Protein AF-A0A2H9SYL3-F1 (afdb_monomer_lite)

Foldseek 3Di:
DVVVVVVVVLVVLLVVLVVLLVVLVVLQVLLVVCCCCLPVVDDDPDPVVLVVQLVVQCVVVVDDSNVSSVVSSCVSNVSSVVSNVVSVCSNCVVVVPD

Structure (mmCIF, N/CA/C/O backbone):
data_AF-A0A2H9SYL3-F1
#
_entry.id   AF-A0A2H9SYL3-F1
#
loop_
_atom_site.group_PDB
_atom_site.id
_atom_site.type_symbol
_atom_site.label_atom_id
_atom_site.label_alt_id
_atom_site.label_comp_id
_atom_site.label_asym_id
_atom_site.label_entity_id
_atom_site.label_seq_id
_atom_site.pdbx_PDB_ins_code
_atom_site.Cartn_x
_atom_site.Cartn_y
_atom_site.Cartn_z
_atom_site.occupancy
_atom_site.B_iso_or_equiv
_atom_site.auth_seq_id
_atom_site.auth_comp_id
_atom_site.auth_asym_id
_atom_site.auth_atom_id
_atom_site.pdbx_PDB_model_num
ATOM 1 N N . MET A 1 1 ? -29.516 8.489 30.589 1.00 55.62 1 MET A N 1
ATOM 2 C CA . MET A 1 1 ? -29.380 8.629 29.116 1.00 55.62 1 MET A CA 1
ATOM 3 C C . MET A 1 1 ? -27.929 8.805 28.641 1.00 55.62 1 MET A C 1
ATOM 5 O O . MET A 1 1 ? -27.558 8.144 27.680 1.00 55.62 1 MET A O 1
ATOM 9 N N . LEU A 1 2 ? -27.080 9.596 29.315 1.00 61.69 2 LEU A N 1
ATOM 10 C CA . LEU A 1 2 ? -25.660 9.802 28.946 1.00 61.69 2 LEU A CA 1
ATOM 11 C C . LEU A 1 2 ? -24.800 8.517 28.876 1.00 61.69 2 LEU A C 1
ATOM 13 O O . LEU A 1 2 ? -24.036 8.342 27.929 1.00 61.69 2 LEU A O 1
ATOM 17 N N . ALA A 1 3 ? -24.960 7.584 29.821 1.00 63.78 3 ALA A N 1
ATOM 18 C CA . ALA A 1 3 ? -24.186 6.334 29.856 1.00 63.78 3 ALA A CA 1
ATOM 19 C C . ALA A 1 3 ? -24.479 5.386 28.671 1.00 63.78 3 ALA A C 1
ATOM 21 O O . ALA A 1 3 ? -23.570 4.752 28.137 1.00 63.78 3 ALA A O 1
ATOM 22 N N . ALA A 1 4 ? -25.734 5.340 28.208 1.00 65.38 4 ALA A N 1
ATOM 23 C CA . ALA A 1 4 ? -26.136 4.517 27.065 1.00 65.38 4 ALA A CA 1
ATOM 24 C C . ALA A 1 4 ? -25.520 5.017 25.745 1.00 65.38 4 ALA A C 1
ATOM 26 O O . ALA A 1 4 ? -25.153 4.216 24.888 1.00 65.38 4 ALA A O 1
ATOM 27 N N . ASN A 1 5 ? -25.350 6.336 25.602 1.00 68.38 5 ASN A N 1
ATOM 28 C CA . ASN A 1 5 ? -24.723 6.939 24.426 1.00 68.38 5 ASN A CA 1
ATOM 29 C C . ASN A 1 5 ? -23.202 6.668 24.385 1.00 68.38 5 ASN A C 1
ATOM 31 O O . ASN A 1 5 ? -22.656 6.328 23.337 1.00 68.38 5 ASN A O 1
ATOM 35 N N . LYS A 1 6 ? -22.522 6.705 25.545 1.0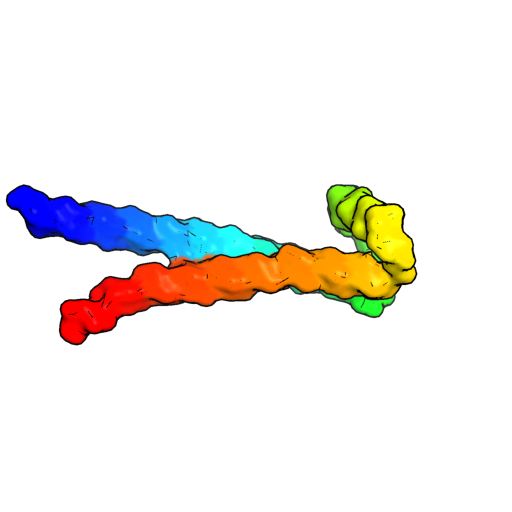0 67.75 6 LYS A N 1
ATOM 36 C CA . LYS A 1 6 ? -21.086 6.372 25.655 1.00 67.75 6 LYS A CA 1
ATOM 37 C C . LYS A 1 6 ? -20.799 4.917 25.250 1.00 67.75 6 LYS A C 1
ATOM 39 O O . LYS A 1 6 ? -19.838 4.677 24.527 1.00 67.75 6 LYS A O 1
ATOM 44 N N . SER A 1 7 ? -21.650 3.967 25.652 1.00 69.50 7 SER A N 1
ATOM 45 C CA . SER A 1 7 ? -21.517 2.546 25.282 1.00 69.50 7 SER A CA 1
ATOM 46 C C . SER A 1 7 ? -21.670 2.310 23.771 1.00 69.50 7 SER A C 1
ATOM 48 O O . SER A 1 7 ? -20.801 1.703 23.145 1.00 69.50 7 SER A O 1
ATOM 50 N N . LYS A 1 8 ? -22.711 2.884 23.148 1.00 74.19 8 LYS A N 1
ATOM 51 C CA . LYS A 1 8 ? -22.922 2.772 21.694 1.00 74.19 8 LYS A CA 1
ATOM 52 C C . LYS A 1 8 ? -21.775 3.382 20.883 1.00 74.19 8 LYS A C 1
ATOM 54 O O . LYS A 1 8 ? -21.356 2.795 19.888 1.00 74.19 8 LYS A O 1
ATOM 59 N N . LYS A 1 9 ? -21.235 4.526 21.322 1.00 76.88 9 LYS A N 1
ATOM 60 C CA . LYS A 1 9 ? -20.080 5.173 20.681 1.00 76.88 9 LYS A CA 1
ATOM 61 C C . LYS A 1 9 ? -18.841 4.268 20.686 1.00 76.88 9 LYS A C 1
ATOM 63 O O . LYS A 1 9 ? -18.198 4.139 19.649 1.00 76.88 9 LYS A O 1
ATOM 68 N N . LYS A 1 10 ? -18.539 3.610 21.811 1.00 79.88 10 LYS A N 1
ATOM 69 C CA . LYS A 1 10 ? -17.416 2.658 21.921 1.00 79.88 10 LYS A CA 1
ATOM 70 C C . LYS A 1 10 ? -17.584 1.459 20.990 1.00 79.88 10 LYS A C 1
ATOM 72 O O . LYS A 1 10 ? -16.658 1.101 20.271 1.00 79.88 10 LYS A O 1
ATOM 77 N N . GLN A 1 11 ? -18.786 0.884 20.944 1.00 81.69 11 GLN A N 1
ATOM 78 C CA . GLN A 1 11 ? -19.085 -0.238 20.053 1.00 81.69 11 GLN A CA 1
ATOM 79 C C . GLN A 1 11 ? -18.934 0.144 18.571 1.00 81.69 11 GLN A C 1
ATOM 81 O O . GLN A 1 11 ? -18.360 -0.619 17.799 1.00 81.69 11 GLN A O 1
ATOM 86 N N . TYR A 1 12 ? -19.399 1.334 18.177 1.00 80.81 12 TYR A N 1
ATOM 87 C CA . TYR A 1 12 ? -19.231 1.838 16.812 1.00 80.81 12 TYR A CA 1
ATOM 88 C C . TYR A 1 12 ? -17.754 2.045 16.447 1.00 80.81 12 TYR A C 1
ATOM 90 O O . TYR A 1 12 ? -17.314 1.568 15.404 1.00 80.81 12 TYR A O 1
ATOM 98 N N . LEU A 1 13 ? -16.978 2.705 17.317 1.00 82.00 13 LEU A N 1
ATOM 99 C CA . LEU A 1 13 ? -15.545 2.932 17.097 1.00 82.00 13 LEU A CA 1
ATOM 100 C C . LEU A 1 13 ? -14.781 1.613 16.945 1.00 82.00 13 LEU A C 1
ATOM 102 O O . LEU A 1 13 ? -13.982 1.482 16.025 1.00 82.00 13 LEU A O 1
ATOM 106 N N . PHE A 1 14 ? -15.089 0.617 17.778 1.00 81.31 14 PHE A N 1
ATOM 107 C CA . PHE A 1 14 ? -14.492 -0.714 17.687 1.00 81.31 14 PHE A CA 1
ATOM 108 C C . PHE A 1 14 ? -14.759 -1.393 16.335 1.00 81.31 14 PHE A C 1
ATOM 110 O O . PHE A 1 14 ? -13.837 -1.906 15.702 1.00 81.31 14 PHE A O 1
ATOM 117 N N . ILE A 1 15 ? -16.007 -1.357 15.859 1.00 87.31 15 ILE A N 1
ATOM 118 C CA . ILE A 1 15 ? -16.386 -1.943 14.566 1.00 87.31 15 ILE A CA 1
ATOM 119 C C . ILE A 1 15 ? -15.667 -1.224 13.416 1.00 87.31 15 ILE A C 1
ATOM 121 O O . ILE A 1 15 ? -15.107 -1.878 12.536 1.00 87.31 15 ILE A O 1
ATOM 125 N N . VAL A 1 16 ? -15.627 0.112 13.439 1.00 87.44 16 VAL A N 1
ATOM 126 C CA . VAL A 1 16 ? -14.918 0.913 12.429 1.00 87.44 16 VAL A CA 1
ATOM 127 C C . VAL A 1 16 ? -13.424 0.590 12.416 1.00 87.44 16 VAL A C 1
ATOM 129 O O . VAL A 1 16 ? -12.857 0.422 11.338 1.00 87.44 16 VAL A O 1
ATOM 132 N N . SER A 1 17 ? -12.791 0.441 13.584 1.00 81.81 17 SER A N 1
ATOM 133 C CA . SER A 1 17 ? -11.384 0.040 13.684 1.00 81.81 17 SER A CA 1
ATOM 134 C C . SER A 1 17 ? -11.130 -1.330 13.053 1.00 81.81 17 SER A C 1
ATOM 136 O O . SER A 1 17 ? -10.166 -1.477 12.309 1.00 81.81 17 SER A O 1
ATOM 138 N N . ILE A 1 18 ? -12.007 -2.317 13.262 1.00 88.56 18 ILE A N 1
ATOM 139 C CA . ILE A 1 18 ? -11.868 -3.635 12.619 1.00 88.56 18 ILE A CA 1
ATOM 140 C C . ILE A 1 18 ? -11.930 -3.514 11.094 1.00 88.56 18 ILE A C 1
ATOM 142 O O . ILE A 1 18 ? -11.087 -4.084 10.404 1.00 88.56 18 ILE A O 1
ATOM 146 N N . PHE A 1 19 ? -12.886 -2.756 10.552 1.00 90.44 19 PHE A N 1
ATOM 147 C CA . PHE A 1 19 ? -12.979 -2.564 9.103 1.00 90.44 19 PHE A CA 1
ATOM 148 C C . PHE A 1 19 ? -11.760 -1.834 8.532 1.00 90.44 19 PHE A C 1
ATOM 150 O O . PHE A 1 19 ? -11.234 -2.252 7.501 1.00 90.44 19 PHE A O 1
ATOM 157 N N . LEU A 1 20 ? -11.270 -0.792 9.213 1.00 87.75 20 LEU A N 1
ATOM 158 C CA . LEU A 1 20 ? -10.037 -0.102 8.826 1.00 87.75 20 LEU A CA 1
ATOM 159 C C . LEU A 1 20 ? -8.839 -1.053 8.837 1.00 87.75 20 LEU A C 1
ATOM 161 O O . LEU A 1 20 ? -8.033 -1.041 7.911 1.00 87.75 20 LEU A O 1
ATOM 165 N N . PHE A 1 21 ? -8.734 -1.890 9.868 1.00 86.62 21 PHE A N 1
ATOM 166 C CA . PHE A 1 21 ? -7.665 -2.871 9.986 1.00 86.62 21 PHE A CA 1
ATOM 167 C C . PHE A 1 21 ? -7.710 -3.903 8.855 1.00 86.62 21 PHE A C 1
ATOM 169 O O . PHE A 1 21 ? -6.686 -4.165 8.230 1.00 86.62 21 PHE A O 1
ATOM 176 N N . LEU A 1 22 ? -8.891 -4.450 8.551 1.00 91.19 22 LEU A N 1
ATOM 177 C CA . LEU A 1 22 ? -9.069 -5.397 7.449 1.00 91.19 22 LEU A CA 1
ATOM 178 C C . LEU A 1 22 ? -8.714 -4.763 6.102 1.00 91.19 22 LEU A C 1
ATOM 180 O O . LEU A 1 22 ? -8.004 -5.374 5.307 1.00 91.19 22 LEU A O 1
ATOM 184 N N . LEU A 1 23 ? -9.149 -3.524 5.862 1.00 88.44 23 LEU A N 1
ATOM 185 C CA . LEU A 1 23 ? -8.816 -2.800 4.639 1.00 88.44 23 LEU A CA 1
ATOM 186 C C . LEU A 1 23 ? -7.305 -2.559 4.525 1.00 88.44 23 LEU A C 1
ATOM 188 O O . LEU A 1 23 ? -6.719 -2.833 3.481 1.00 88.44 23 LEU A O 1
ATOM 192 N N . ALA A 1 24 ? -6.656 -2.116 5.604 1.00 87.88 24 ALA A N 1
ATOM 193 C CA . ALA A 1 24 ? -5.206 -1.944 5.645 1.00 87.88 24 ALA A CA 1
ATOM 194 C C . ALA A 1 24 ? -4.462 -3.247 5.328 1.00 87.88 24 ALA A C 1
ATOM 196 O O . ALA A 1 24 ? -3.478 -3.240 4.590 1.00 87.88 24 ALA A O 1
ATOM 197 N N . LEU A 1 25 ? -4.964 -4.369 5.845 1.00 89.31 25 LEU A N 1
ATOM 198 C CA . LEU A 1 25 ? -4.379 -5.684 5.633 1.00 89.31 25 LEU A CA 1
ATOM 199 C C . LEU A 1 25 ? -4.485 -6.127 4.167 1.00 89.31 25 LEU A C 1
ATOM 201 O O . LEU A 1 25 ? -3.516 -6.647 3.620 1.00 89.31 25 LEU A O 1
ATOM 205 N N . VAL A 1 26 ? -5.621 -5.860 3.511 1.00 91.62 26 VAL A N 1
ATOM 206 C CA . VAL A 1 26 ? -5.785 -6.089 2.066 1.00 91.62 26 VAL A CA 1
ATOM 207 C C . VAL A 1 26 ? -4.771 -5.264 1.277 1.00 91.62 26 VAL A C 1
ATOM 209 O O . VAL A 1 26 ? -4.070 -5.820 0.437 1.00 91.62 26 VAL A O 1
ATOM 212 N N . PHE A 1 27 ? -4.632 -3.969 1.575 1.00 86.94 27 PHE A N 1
ATOM 213 C CA . PHE A 1 27 ? -3.642 -3.110 0.914 1.00 86.94 27 PHE A CA 1
ATOM 214 C C . PHE A 1 27 ? -2.207 -3.608 1.126 1.00 86.94 27 PHE A C 1
ATOM 216 O O . PHE A 1 27 ? -1.417 -3.633 0.183 1.00 86.94 27 PHE A O 1
ATOM 223 N N . LEU A 1 28 ? -1.878 -4.056 2.337 1.00 89.12 28 LEU A N 1
ATOM 224 C CA . LEU A 1 28 ? -0.548 -4.552 2.678 1.00 89.12 28 LEU A CA 1
ATOM 225 C C . LEU A 1 28 ? -0.228 -5.870 1.961 1.00 89.12 28 LEU A C 1
ATOM 227 O O . LEU A 1 28 ? 0.831 -5.987 1.344 1.00 89.12 28 LEU A O 1
ATOM 231 N N . PHE A 1 29 ? -1.144 -6.842 1.975 1.00 90.06 29 PHE A N 1
ATOM 232 C CA . PHE A 1 29 ? -0.952 -8.098 1.247 1.00 90.06 29 PHE A CA 1
ATOM 233 C C . PHE A 1 29 ? -0.921 -7.891 -0.261 1.00 90.06 29 PHE A C 1
ATOM 235 O O . PHE A 1 29 ? -0.093 -8.492 -0.938 1.00 90.06 29 PHE A O 1
ATOM 242 N N . TYR A 1 30 ? -1.762 -7.005 -0.787 1.00 88.88 30 TYR A N 1
ATOM 243 C CA . TYR A 1 30 ? -1.747 -6.658 -2.200 1.00 88.88 30 TYR A CA 1
ATOM 244 C C . TYR A 1 30 ? -0.430 -5.971 -2.599 1.00 88.88 30 TYR A C 1
ATOM 246 O O . TYR A 1 30 ? 0.168 -6.301 -3.621 1.00 88.88 30 TYR A O 1
ATOM 254 N N . SER A 1 31 ? 0.104 -5.094 -1.745 1.00 89.31 31 SER A N 1
ATOM 255 C CA . SER A 1 31 ? 1.423 -4.485 -1.936 1.00 89.31 31 SER A CA 1
ATOM 256 C C . SER A 1 31 ? 2.565 -5.508 -1.899 1.00 89.31 31 SER A C 1
ATOM 258 O O . SER A 1 31 ? 3.535 -5.355 -2.643 1.00 89.31 31 SER A O 1
ATOM 260 N N . LEU A 1 32 ? 2.480 -6.537 -1.049 1.00 88.69 32 LEU A N 1
ATOM 261 C CA . LEU A 1 32 ? 3.459 -7.630 -0.996 1.00 88.69 32 LEU A CA 1
ATOM 262 C C . LEU A 1 32 ? 3.339 -8.564 -2.206 1.00 88.69 32 LEU A C 1
ATOM 264 O O . LEU A 1 32 ? 4.355 -8.977 -2.755 1.00 88.69 32 LEU A O 1
ATOM 268 N N . TYR A 1 33 ? 2.119 -8.852 -2.662 1.00 89.31 33 TYR A N 1
ATOM 269 C CA . TYR A 1 33 ? 1.855 -9.651 -3.861 1.00 89.31 33 TYR A CA 1
ATOM 270 C C . TYR A 1 33 ? 2.479 -9.034 -5.119 1.00 89.31 33 TYR A C 1
ATOM 272 O O . TYR A 1 33 ? 3.035 -9.742 -5.958 1.00 89.31 33 TYR A O 1
ATOM 280 N N . LEU A 1 34 ? 2.445 -7.705 -5.236 1.00 88.56 34 LEU A N 1
ATOM 281 C CA . LEU A 1 34 ? 3.044 -6.987 -6.363 1.00 88.56 34 LEU A CA 1
ATOM 282 C C . LEU A 1 34 ? 4.572 -6.872 -6.273 1.00 88.56 34 LEU A C 1
ATOM 284 O O . LEU A 1 34 ? 5.227 -6.569 -7.267 1.00 88.56 34 LEU A O 1
ATOM 288 N N . LEU A 1 35 ? 5.169 -7.130 -5.112 1.00 88.38 35 LEU A N 1
ATOM 289 C CA . LEU A 1 35 ? 6.596 -6.922 -4.857 1.00 88.38 35 LEU A CA 1
ATOM 290 C C . LEU A 1 35 ? 7.511 -7.728 -5.814 1.00 88.38 35 LEU A C 1
ATOM 292 O O . LEU A 1 35 ? 8.435 -7.126 -6.369 1.00 88.38 35 LEU A O 1
ATOM 296 N N . PRO A 1 36 ? 7.247 -9.017 -6.128 1.00 87.19 36 PRO A N 1
ATOM 297 C CA . PRO A 1 36 ? 8.009 -9.766 -7.134 1.00 87.19 36 PRO A CA 1
ATOM 298 C C . PRO A 1 36 ? 7.910 -9.175 -8.548 1.00 87.19 36 PRO A C 1
ATOM 300 O O . PRO A 1 36 ? 8.904 -9.129 -9.271 1.00 87.19 36 PRO A O 1
ATOM 303 N N . TYR A 1 37 ? 6.739 -8.668 -8.942 1.00 86.12 37 TYR A N 1
ATOM 304 C CA . TYR A 1 37 ? 6.560 -7.998 -10.235 1.00 86.12 37 TYR A CA 1
ATOM 305 C C . TYR A 1 37 ? 7.329 -6.667 -10.301 1.00 86.12 37 TYR A C 1
ATOM 307 O O . TYR A 1 37 ? 7.945 -6.328 -11.319 1.00 86.12 37 TYR A O 1
ATOM 315 N N . LEU A 1 38 ? 7.320 -5.914 -9.197 1.00 84.06 38 LEU A N 1
ATOM 316 C CA . LEU A 1 38 ? 7.896 -4.574 -9.127 1.00 84.06 38 LEU A CA 1
ATOM 317 C C . LEU A 1 38 ? 9.424 -4.583 -8.957 1.00 84.06 38 LEU A C 1
ATOM 319 O O . LEU A 1 38 ? 10.087 -3.754 -9.576 1.00 84.06 38 LEU A O 1
ATOM 323 N N . LEU A 1 39 ? 9.991 -5.513 -8.176 1.00 85.38 39 LEU A N 1
ATOM 324 C CA . LEU A 1 39 ? 11.441 -5.584 -7.926 1.00 85.38 39 LEU A CA 1
ATOM 325 C C . LEU A 1 39 ? 12.181 -6.571 -8.831 1.00 85.38 39 LEU A C 1
ATOM 327 O O . LEU A 1 39 ? 13.293 -6.283 -9.264 1.00 85.38 39 LEU A O 1
ATOM 331 N N . LEU A 1 40 ? 11.587 -7.735 -9.103 1.00 85.38 40 LEU A N 1
ATOM 332 C CA . LEU A 1 40 ? 12.264 -8.836 -9.801 1.00 85.38 40 LEU A CA 1
ATOM 333 C C . LEU A 1 40 ? 11.859 -8.935 -11.275 1.00 85.38 40 LEU A C 1
ATOM 335 O O . LEU A 1 40 ? 12.353 -9.807 -11.982 1.00 85.38 40 LEU A O 1
ATOM 339 N N . ASN A 1 41 ? 10.963 -8.057 -11.745 1.00 82.62 41 ASN A N 1
ATOM 340 C CA . ASN A 1 41 ? 10.345 -8.136 -13.074 1.00 82.62 41 ASN A CA 1
ATOM 341 C C . ASN A 1 41 ? 9.699 -9.506 -13.346 1.00 82.62 41 ASN A C 1
ATOM 343 O O . ASN A 1 41 ? 9.598 -9.927 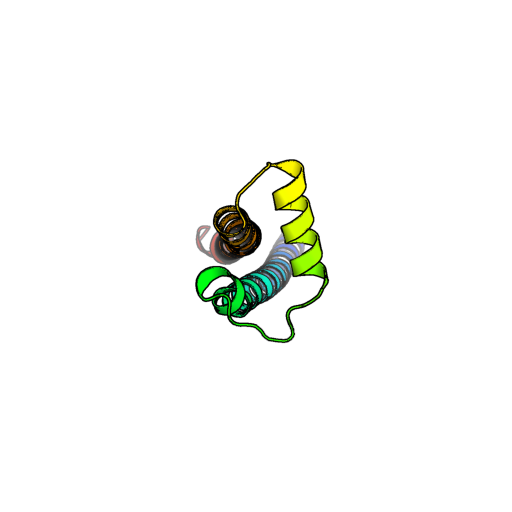-14.499 1.00 82.62 41 ASN A O 1
ATOM 347 N N . PHE A 1 42 ? 9.272 -10.204 -12.288 1.00 85.12 42 PHE A N 1
ATOM 348 C CA . PHE A 1 42 ? 8.669 -11.519 -12.427 1.00 85.12 42 PHE A CA 1
ATOM 349 C C . PHE A 1 42 ? 7.326 -11.376 -13.142 1.00 85.12 42 PHE A C 1
ATOM 351 O O . PHE A 1 42 ? 6.437 -10.663 -12.674 1.00 85.12 42 PHE A O 1
ATOM 358 N N . THR A 1 43 ? 7.209 -12.012 -14.303 1.00 80.44 43 THR A N 1
ATOM 359 C CA . THR A 1 43 ? 6.024 -11.946 -15.155 1.00 80.44 43 THR A CA 1
ATOM 360 C C . THR A 1 43 ? 5.053 -13.037 -14.729 1.00 80.44 43 THR A C 1
ATOM 362 O O . THR A 1 43 ? 5.332 -14.226 -14.845 1.00 80.44 43 THR A O 1
ATOM 365 N N . TYR A 1 44 ? 3.914 -12.610 -14.206 1.00 84.88 44 TYR A N 1
ATOM 366 C CA . TYR A 1 44 ? 2.761 -13.443 -13.893 1.00 84.88 44 TYR A CA 1
ATOM 367 C C . TYR A 1 44 ? 1.499 -12.672 -14.286 1.00 84.88 44 TYR A C 1
ATOM 369 O O . TYR A 1 44 ? 1.595 -11.565 -14.819 1.00 84.88 44 TYR A O 1
ATOM 377 N N . ASP A 1 45 ? 0.329 -13.241 -14.018 1.00 86.75 45 ASP A N 1
ATOM 378 C CA . ASP A 1 45 ? -0.956 -12.605 -14.304 1.00 86.75 45 ASP A CA 1
ATOM 379 C C . ASP A 1 45 ? -1.234 -11.449 -13.318 1.00 86.75 45 ASP A C 1
ATOM 381 O O . ASP A 1 45 ? -1.909 -11.578 -12.291 1.00 86.75 45 ASP A O 1
ATOM 385 N N . VAL A 1 46 ? -0.577 -10.316 -13.567 1.00 87.56 46 VAL A N 1
ATOM 386 C CA . VAL A 1 46 ? -0.734 -9.080 -12.799 1.00 87.56 46 VAL A CA 1
ATOM 387 C C . VAL A 1 46 ? -2.016 -8.394 -13.266 1.00 87.56 46 VAL A C 1
ATOM 389 O O . VAL A 1 46 ? -2.213 -8.246 -14.471 1.00 87.56 46 VAL A O 1
ATOM 392 N N . PRO A 1 47 ? -2.865 -7.901 -12.349 1.00 89.12 47 PRO A N 1
ATOM 393 C CA . PRO A 1 47 ? -4.069 -7.178 -12.732 1.00 89.12 47 PRO A CA 1
ATOM 394 C C . PRO A 1 47 ? -3.770 -6.009 -13.681 1.00 89.12 47 PRO A C 1
ATOM 396 O O . PRO A 1 47 ? -2.923 -5.165 -13.382 1.00 89.12 47 PRO A O 1
ATOM 399 N N . GLU A 1 48 ? -4.514 -5.915 -14.784 1.00 88.75 48 GLU A N 1
ATOM 400 C CA . GLU A 1 48 ? -4.325 -4.904 -15.840 1.00 88.75 48 GLU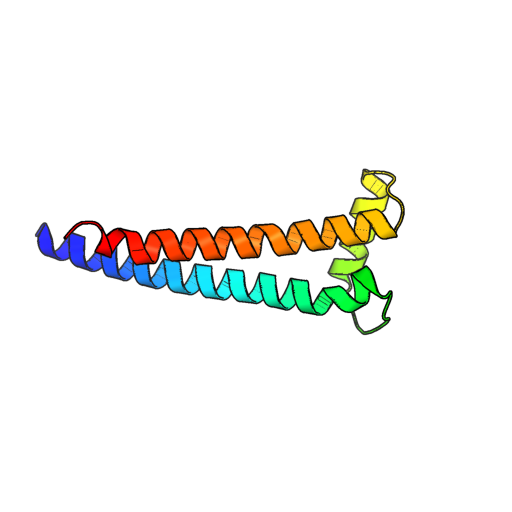 A CA 1
ATOM 401 C C . GLU A 1 48 ? -4.328 -3.467 -15.295 1.00 88.75 48 GLU A C 1
ATOM 403 O O . GLU A 1 48 ? -3.535 -2.624 -15.713 1.00 88.75 48 GLU A O 1
ATOM 408 N N . PHE A 1 49 ? -5.146 -3.200 -14.272 1.00 89.00 49 PHE A N 1
ATOM 409 C CA . PHE A 1 49 ? -5.182 -1.909 -13.584 1.00 89.00 49 PHE A CA 1
ATOM 410 C C . PHE A 1 49 ? -3.804 -1.453 -13.073 1.00 89.00 49 PHE A C 1
ATOM 412 O O . PHE A 1 49 ? -3.495 -0.264 -13.123 1.00 89.00 49 PHE A O 1
ATOM 419 N N . ILE A 1 50 ? -2.961 -2.375 -12.598 1.00 89.56 50 ILE A N 1
ATOM 420 C CA . ILE A 1 50 ? -1.611 -2.060 -12.109 1.00 89.56 50 ILE A CA 1
ATOM 421 C C . ILE A 1 50 ? -0.702 -1.641 -13.257 1.00 89.56 50 ILE A C 1
ATOM 423 O O . ILE A 1 50 ? 0.075 -0.701 -13.099 1.00 89.56 50 ILE A O 1
ATOM 427 N N . VAL A 1 51 ? -0.819 -2.303 -14.407 1.00 89.31 51 VAL A N 1
ATOM 428 C CA . VAL A 1 51 ? -0.058 -1.967 -15.615 1.00 89.31 51 VAL A CA 1
ATOM 429 C C . VAL A 1 51 ? -0.475 -0.589 -16.126 1.00 89.31 51 VAL A C 1
ATOM 431 O O . VAL A 1 51 ? 0.377 0.282 -16.274 1.00 89.31 51 VAL A O 1
ATOM 434 N N . LEU A 1 52 ? -1.781 -0.337 -16.252 1.00 91.81 52 LEU A N 1
ATOM 435 C CA . LEU A 1 52 ? -2.318 0.965 -16.664 1.00 91.81 52 LEU A CA 1
ATOM 436 C C . LEU A 1 52 ? -1.916 2.095 -15.707 1.00 91.81 52 LEU A C 1
ATOM 438 O O . LEU A 1 52 ? -1.603 3.208 -16.134 1.00 91.81 52 LEU A O 1
ATOM 442 N N . LEU A 1 53 ? -1.923 1.838 -14.397 1.00 90.50 53 LEU A N 1
ATOM 443 C CA . LEU A 1 53 ? -1.508 2.828 -13.407 1.00 90.50 53 LEU A CA 1
ATOM 444 C C . LEU A 1 53 ? -0.001 3.108 -13.495 1.00 90.50 53 LEU A C 1
ATOM 446 O O . LEU A 1 53 ? 0.412 4.263 -13.395 1.00 90.50 53 LEU A O 1
ATOM 450 N N . LEU A 1 54 ? 0.813 2.078 -13.736 1.00 90.88 54 LEU A N 1
ATOM 451 C CA . LEU A 1 54 ? 2.250 2.217 -13.957 1.00 90.88 54 LEU A CA 1
ATOM 452 C C . LEU A 1 54 ? 2.549 3.045 -15.216 1.00 90.88 54 LEU A C 1
ATOM 454 O O . LEU A 1 54 ? 3.388 3.943 -15.159 1.00 90.88 54 LEU A O 1
ATOM 458 N N . GLU A 1 55 ? 1.856 2.775 -16.322 1.00 91.12 55 GLU A N 1
ATOM 459 C CA . GLU A 1 55 ? 1.977 3.530 -17.575 1.00 91.12 55 GLU A CA 1
ATOM 460 C C . GLU A 1 55 ? 1.590 4.996 -17.386 1.00 91.12 55 GLU A C 1
ATOM 462 O O . GLU A 1 55 ? 2.316 5.887 -17.823 1.00 91.12 55 GLU A O 1
ATOM 467 N N . LYS A 1 56 ? 0.504 5.272 -16.653 1.00 91.44 56 LYS A N 1
ATOM 468 C CA . LYS A 1 56 ? 0.113 6.647 -16.310 1.00 91.44 56 LYS A CA 1
ATOM 469 C C . LYS A 1 56 ? 1.177 7.368 -15.487 1.00 91.44 56 LYS A C 1
ATOM 471 O O . LYS A 1 56 ? 1.464 8.528 -15.765 1.00 91.44 56 LYS A O 1
ATOM 476 N N . ILE A 1 57 ? 1.771 6.702 -14.494 1.00 88.88 57 ILE A N 1
ATOM 477 C CA . ILE A 1 57 ? 2.855 7.281 -13.684 1.00 88.88 57 ILE A CA 1
ATOM 478 C C . ILE A 1 57 ? 4.078 7.572 -14.562 1.00 88.88 57 ILE A C 1
ATOM 480 O O . ILE A 1 57 ? 4.657 8.650 -14.451 1.00 88.88 57 ILE A O 1
ATOM 484 N N . GLN A 1 58 ? 4.454 6.644 -15.447 1.00 91.62 58 GLN A N 1
ATOM 485 C CA . GLN A 1 58 ? 5.566 6.840 -16.382 1.00 91.62 58 GLN A CA 1
ATOM 486 C C . GLN A 1 58 ? 5.313 8.027 -17.313 1.00 91.62 58 GLN A C 1
ATOM 488 O O . GLN A 1 58 ? 6.162 8.906 -17.404 1.00 91.62 58 GLN A O 1
ATOM 493 N N . ALA A 1 59 ? 4.135 8.087 -17.938 1.00 91.00 59 ALA A N 1
ATOM 494 C CA . ALA A 1 59 ? 3.782 9.139 -18.885 1.00 91.00 59 ALA A CA 1
ATOM 495 C C . ALA A 1 59 ? 3.667 10.523 -18.226 1.00 91.00 59 ALA A C 1
ATOM 497 O O . ALA A 1 59 ? 4.041 11.521 -18.830 1.00 91.00 59 ALA A O 1
ATOM 498 N N . TYR A 1 60 ? 3.153 10.598 -16.995 1.00 91.44 60 TYR A N 1
ATOM 499 C CA . TYR A 1 60 ? 2.948 11.877 -16.312 1.00 91.44 60 TYR A CA 1
ATOM 500 C C . TYR A 1 60 ? 4.240 12.461 -15.728 1.00 91.44 60 TYR A C 1
ATOM 502 O O . TYR A 1 60 ? 4.437 13.673 -15.760 1.00 91.44 60 TYR A O 1
ATOM 510 N N . TYR A 1 61 ? 5.112 11.614 -15.173 1.00 87.25 61 TYR A N 1
ATOM 511 C CA . TYR A 1 61 ? 6.330 12.058 -14.488 1.00 87.25 61 TYR A CA 1
ATOM 512 C C . TYR A 1 61 ? 7.606 11.930 -15.333 1.00 87.25 61 TYR A C 1
ATOM 514 O O . TYR A 1 61 ? 8.673 12.299 -14.845 1.00 87.25 61 TYR A O 1
ATOM 522 N N . ASP A 1 62 ? 7.513 11.405 -16.560 1.00 90.38 62 ASP A N 1
ATOM 523 C CA . ASP A 1 62 ? 8.656 11.039 -17.416 1.00 90.38 62 ASP A CA 1
ATOM 524 C C . ASP A 1 62 ? 9.682 10.167 -16.664 1.00 90.38 62 ASP A C 1
ATOM 526 O O . ASP A 1 62 ? 10.899 10.366 -16.682 1.00 90.38 62 ASP A O 1
ATOM 530 N N . TYR A 1 63 ? 9.162 9.224 -15.873 1.00 87.00 63 TYR A N 1
ATOM 531 C CA . TYR A 1 63 ? 9.978 8.395 -14.993 1.00 87.00 63 TYR A CA 1
ATOM 532 C C . TYR A 1 63 ? 10.430 7.107 -15.680 1.00 87.00 63 TYR A C 1
ATOM 534 O O . TYR A 1 63 ? 9.623 6.425 -16.317 1.00 87.00 63 TYR A O 1
ATOM 542 N N . PRO A 1 64 ? 11.694 6.686 -15.465 1.00 87.00 64 PRO A N 1
ATOM 543 C CA . PRO A 1 64 ? 12.151 5.387 -15.925 1.00 87.00 64 PRO A CA 1
ATOM 544 C C . PRO A 1 64 ? 11.360 4.278 -15.224 1.00 87.00 64 PRO A C 1
ATOM 546 O O . PRO A 1 64 ? 11.030 4.387 -14.039 1.00 87.00 64 PRO A O 1
ATOM 549 N N . VAL A 1 65 ? 11.130 3.177 -15.943 1.00 84.25 65 VAL A N 1
ATOM 550 C CA . VAL A 1 65 ? 10.292 2.037 -15.526 1.00 84.25 65 VAL A CA 1
ATOM 551 C C . VAL A 1 65 ? 10.537 1.619 -14.071 1.00 84.25 65 VAL A C 1
ATOM 553 O O . VAL A 1 65 ? 9.592 1.476 -13.296 1.00 84.25 65 VAL A O 1
ATOM 556 N N . ASN A 1 66 ? 11.803 1.498 -13.663 1.00 85.12 66 ASN A N 1
ATOM 557 C CA . ASN A 1 66 ? 12.175 1.065 -12.314 1.00 85.12 66 ASN A CA 1
ATOM 558 C C . ASN A 1 66 ? 11.717 2.045 -11.219 1.00 85.12 66 ASN A C 1
ATOM 560 O O . ASN A 1 66 ? 11.249 1.615 -10.166 1.00 85.12 66 ASN A O 1
ATOM 564 N N . LYS A 1 67 ? 11.808 3.362 -11.458 1.00 86.38 67 LYS A N 1
ATOM 565 C CA . LYS A 1 67 ? 11.358 4.374 -10.487 1.00 86.38 67 LYS A CA 1
ATOM 566 C C . LYS A 1 67 ? 9.838 4.384 -10.367 1.00 86.38 67 LYS A C 1
ATOM 568 O O . LYS A 1 67 ? 9.325 4.454 -9.253 1.00 86.38 67 LYS A O 1
ATOM 573 N N . SER A 1 68 ? 9.127 4.243 -11.483 1.00 88.75 68 SER A N 1
ATOM 574 C CA . SER A 1 68 ? 7.661 4.177 -11.490 1.00 88.75 68 SER A CA 1
ATOM 575 C C . SER A 1 68 ? 7.140 2.955 -10.736 1.00 88.75 68 SER A C 1
ATOM 577 O O . SER A 1 68 ? 6.154 3.061 -10.010 1.00 88.75 68 SER A O 1
ATOM 579 N N . LYS A 1 69 ? 7.837 1.813 -10.830 1.00 88.81 69 LYS A N 1
ATOM 580 C CA . LYS A 1 69 ? 7.498 0.593 -10.081 1.00 88.81 69 LYS A CA 1
ATOM 581 C C . LYS A 1 69 ? 7.641 0.779 -8.571 1.00 88.81 69 LYS A C 1
ATOM 583 O O . LYS A 1 69 ? 6.742 0.410 -7.819 1.00 88.81 69 LYS A O 1
ATOM 588 N N . ILE A 1 70 ? 8.740 1.393 -8.131 1.00 89.19 70 ILE A N 1
ATOM 589 C CA . ILE A 1 70 ? 8.968 1.704 -6.713 1.00 89.19 70 ILE A CA 1
ATOM 590 C C . ILE A 1 70 ? 7.921 2.700 -6.207 1.00 89.19 70 ILE A C 1
ATOM 592 O O . ILE A 1 70 ? 7.356 2.502 -5.135 1.00 89.19 70 ILE A O 1
ATOM 596 N N . LEU A 1 71 ? 7.619 3.743 -6.982 1.00 89.81 71 LEU A N 1
ATOM 597 C CA . LEU A 1 71 ? 6.629 4.749 -6.600 1.00 89.81 71 LEU A CA 1
ATOM 598 C C . LEU A 1 71 ? 5.232 4.137 -6.459 1.00 89.81 71 LEU A C 1
ATOM 600 O O . LEU A 1 71 ? 4.547 4.403 -5.475 1.00 89.81 71 LEU A O 1
ATOM 604 N N . LEU A 1 72 ? 4.839 3.269 -7.394 1.00 90.00 72 LEU A N 1
ATOM 605 C CA . LEU A 1 72 ? 3.576 2.540 -7.329 1.00 90.00 72 LEU A CA 1
ATOM 606 C C . LEU A 1 72 ? 3.493 1.641 -6.088 1.00 90.00 72 LEU A C 1
ATOM 608 O O . LEU A 1 72 ? 2.460 1.604 -5.421 1.00 90.00 72 LEU A O 1
ATOM 612 N N . TRP A 1 73 ? 4.586 0.953 -5.749 1.00 90.06 73 TRP A N 1
ATOM 613 C CA . TRP A 1 73 ? 4.659 0.152 -4.530 1.00 90.06 73 TRP A CA 1
ATOM 614 C C . TRP A 1 73 ? 4.470 1.013 -3.278 1.00 90.06 73 TRP A C 1
ATOM 616 O O . TRP A 1 73 ? 3.631 0.705 -2.437 1.00 90.06 73 TRP A O 1
ATOM 626 N N . ILE A 1 74 ? 5.194 2.132 -3.182 1.00 89.06 74 ILE A N 1
ATOM 627 C CA . ILE A 1 74 ? 5.106 3.075 -2.059 1.00 89.06 74 ILE A CA 1
ATOM 628 C C . ILE A 1 74 ? 3.683 3.634 -1.918 1.00 89.06 74 ILE A C 1
ATOM 630 O O . ILE A 1 74 ? 3.171 3.732 -0.801 1.00 89.06 74 ILE A O 1
ATOM 634 N N . LEU A 1 75 ? 3.030 3.954 -3.040 1.00 88.88 75 LEU A N 1
ATOM 635 C CA . LEU A 1 75 ? 1.659 4.464 -3.081 1.00 88.88 75 LEU A CA 1
ATOM 636 C C . LEU A 1 75 ? 0.646 3.468 -2.497 1.00 88.88 75 LEU A C 1
ATOM 638 O O . LEU A 1 75 ? -0.348 3.893 -1.921 1.00 88.88 75 LEU A O 1
ATOM 642 N N . LEU A 1 76 ? 0.879 2.161 -2.628 1.00 86.50 76 LEU A N 1
ATOM 643 C CA . LEU A 1 76 ? 0.013 1.126 -2.051 1.00 86.50 76 LEU A CA 1
ATOM 644 C C . LEU A 1 76 ? 0.413 0.770 -0.614 1.00 86.50 76 LEU A C 1
ATOM 646 O O . LEU A 1 76 ? -0.450 0.556 0.238 1.00 86.50 76 LEU A O 1
ATOM 650 N N . PHE A 1 77 ? 1.714 0.748 -0.331 1.00 88.38 77 PHE A N 1
ATOM 651 C CA . PHE A 1 77 ? 2.262 0.332 0.954 1.00 88.38 77 PHE A CA 1
ATOM 652 C C . PHE A 1 77 ? 2.030 1.365 2.065 1.00 88.38 77 PHE A C 1
ATOM 654 O O . PHE A 1 77 ? 1.544 1.016 3.143 1.00 88.38 77 PHE A O 1
ATOM 661 N N . ILE A 1 78 ? 2.345 2.643 1.814 1.00 90.00 78 ILE A N 1
ATOM 662 C CA . ILE A 1 78 ? 2.262 3.701 2.835 1.00 90.00 78 ILE A CA 1
ATOM 663 C C . ILE A 1 78 ? 0.837 3.859 3.379 1.00 90.00 78 ILE A C 1
ATOM 665 O O . I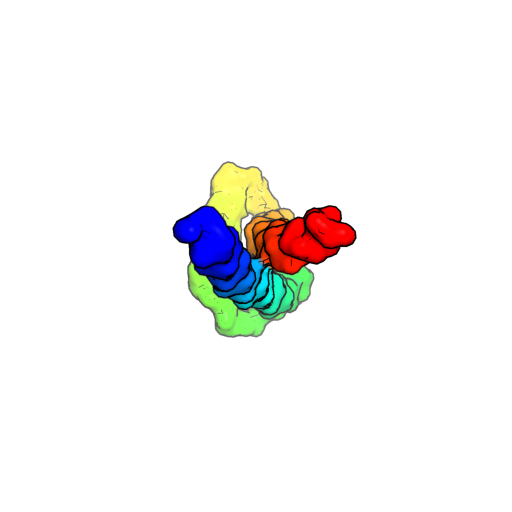LE A 1 78 ? 0.683 3.855 4.603 1.00 90.00 78 ILE A O 1
ATOM 669 N N . PRO A 1 79 ? -0.218 3.962 2.546 1.00 85.94 79 PRO A N 1
ATOM 670 C CA . PRO A 1 79 ? -1.577 4.075 3.059 1.00 85.94 79 PRO A CA 1
ATOM 671 C C . PRO A 1 79 ? -1.978 2.871 3.909 1.00 85.94 79 PRO A C 1
ATOM 673 O O . PRO A 1 79 ? -2.583 3.063 4.958 1.00 85.94 79 PRO A O 1
ATOM 676 N N . GLY A 1 80 ? -1.586 1.651 3.522 1.00 84.75 80 GLY A N 1
ATOM 677 C CA . GLY A 1 80 ? -1.832 0.451 4.325 1.00 84.75 80 GLY A CA 1
ATOM 678 C C . GLY A 1 80 ? -1.226 0.562 5.727 1.00 84.75 80 GLY A C 1
ATOM 679 O O . GLY A 1 80 ? -1.929 0.398 6.724 1.00 84.75 80 GLY A O 1
ATOM 680 N N . VAL A 1 81 ? 0.052 0.941 5.821 1.00 85.56 81 VAL A N 1
ATOM 681 C CA . VAL A 1 81 ? 0.744 1.126 7.110 1.00 85.56 81 VAL A CA 1
ATOM 682 C C . VAL A 1 81 ? 0.098 2.235 7.947 1.00 85.56 81 VAL A C 1
ATOM 684 O O . VAL A 1 81 ? -0.131 2.053 9.146 1.00 85.56 81 VAL A O 1
ATOM 687 N N . LEU A 1 82 ? -0.239 3.370 7.328 1.00 88.88 82 LEU A N 1
ATOM 688 C CA . LEU A 1 82 ? -0.885 4.491 8.012 1.00 88.88 82 LEU A CA 1
ATOM 689 C C . LEU A 1 82 ? -2.266 4.106 8.553 1.00 88.88 82 LEU A C 1
ATOM 691 O O . LEU A 1 82 ? -2.570 4.401 9.707 1.00 88.88 82 LEU A O 1
ATOM 695 N N . ILE A 1 83 ? -3.086 3.413 7.761 1.00 87.06 83 ILE A N 1
ATOM 696 C CA . ILE A 1 83 ? -4.424 2.978 8.179 1.00 87.06 83 ILE A CA 1
ATOM 697 C C . ILE A 1 83 ? -4.322 1.959 9.322 1.00 87.06 83 ILE A C 1
ATOM 699 O O . ILE A 1 83 ? -5.079 2.059 10.290 1.00 87.06 83 ILE A O 1
ATOM 703 N N . SER A 1 84 ? -3.359 1.030 9.280 1.00 83.31 84 SER A N 1
ATOM 704 C CA . SER A 1 84 ? -3.097 0.122 10.405 1.00 83.31 84 SER A CA 1
ATOM 705 C C . SER A 1 84 ? -2.714 0.876 11.681 1.00 83.31 84 SER A C 1
ATOM 707 O O . SER A 1 84 ? -3.249 0.574 12.750 1.00 83.31 84 SER A O 1
ATOM 709 N N . TYR A 1 85 ? -1.837 1.880 11.583 1.00 84.62 85 TYR A N 1
ATOM 710 C CA . TYR A 1 85 ? -1.440 2.698 12.732 1.00 84.62 85 TYR A CA 1
ATOM 711 C C . TYR A 1 85 ? -2.621 3.491 13.315 1.00 84.62 85 TYR A C 1
ATOM 713 O O . TYR A 1 85 ? -2.845 3.494 14.527 1.00 84.62 85 TYR A O 1
ATOM 721 N N . VAL A 1 86 ? -3.427 4.111 12.450 1.00 83.31 86 VAL A N 1
ATOM 722 C CA . VAL A 1 86 ? -4.632 4.856 12.841 1.00 83.31 86 VAL A CA 1
ATOM 723 C C . VAL A 1 86 ? -5.665 3.935 13.498 1.00 83.31 86 VAL A C 1
ATOM 725 O O . VAL A 1 86 ? -6.244 4.290 14.525 1.00 83.31 86 VAL A O 1
ATOM 728 N N . SER A 1 87 ? -5.857 2.724 12.969 1.00 82.12 87 SER A N 1
A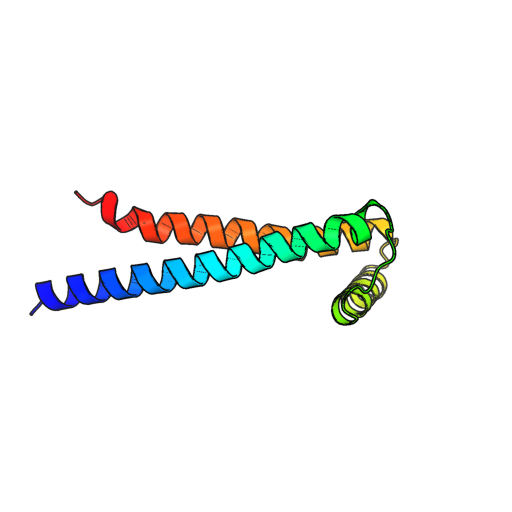TOM 729 C CA . SER A 1 87 ? -6.733 1.718 13.576 1.00 82.12 87 SER A CA 1
ATOM 730 C C . SER A 1 87 ? -6.295 1.356 14.998 1.00 82.12 87 SER A C 1
ATOM 732 O O . SER A 1 87 ? -7.121 1.313 15.913 1.00 82.12 87 SER A O 1
ATOM 734 N N . TYR A 1 88 ? -4.990 1.149 15.207 1.00 80.00 88 TYR A N 1
ATOM 735 C CA . TYR A 1 88 ? -4.439 0.876 16.533 1.00 80.00 88 TYR A CA 1
ATOM 736 C C . TYR A 1 88 ? -4.691 2.036 17.504 1.00 80.00 88 TYR A C 1
ATOM 738 O O . TYR A 1 88 ? -5.103 1.812 18.645 1.00 80.00 88 TYR A O 1
ATOM 746 N N . TYR A 1 89 ? -4.505 3.276 17.045 1.00 79.94 89 TYR A N 1
ATOM 747 C CA . TYR A 1 89 ? -4.777 4.460 17.855 1.00 79.94 89 TYR A CA 1
ATOM 748 C C . TYR A 1 89 ? -6.238 4.509 18.322 1.00 79.94 89 TYR A C 1
ATOM 750 O O . TYR A 1 89 ? -6.487 4.642 19.520 1.00 79.94 89 TYR A O 1
ATOM 758 N N . PHE A 1 90 ? -7.203 4.329 17.414 1.00 76.25 90 PHE A N 1
ATOM 759 C CA . PHE A 1 90 ? -8.625 4.331 17.776 1.00 76.25 90 PHE A CA 1
ATOM 760 C C . PHE A 1 90 ? -9.005 3.176 18.708 1.00 76.25 90 PHE A C 1
ATOM 762 O O . PHE A 1 90 ? -9.760 3.388 19.654 1.00 76.25 90 PHE A O 1
ATOM 769 N N . SER A 1 91 ? -8.440 1.982 18.505 1.00 73.69 91 SER A N 1
ATOM 770 C CA . SER A 1 91 ? -8.710 0.834 19.376 1.00 73.69 91 SER A CA 1
ATOM 771 C C . SER A 1 91 ? -8.141 1.005 20.789 1.00 73.69 91 SER A C 1
ATOM 773 O O . SER A 1 91 ? -8.674 0.413 21.728 1.00 73.69 91 SER A O 1
ATOM 775 N N . ASN A 1 92 ? -7.049 1.758 20.952 1.00 74.38 92 ASN A N 1
ATOM 776 C CA . ASN A 1 92 ? -6.366 1.916 22.237 1.00 74.38 92 ASN A CA 1
ATOM 777 C C . ASN A 1 92 ? -6.687 3.246 22.945 1.00 74.38 92 ASN A C 1
ATOM 779 O O . ASN A 1 92 ? -6.394 3.383 24.134 1.00 74.38 92 ASN A O 1
ATOM 783 N N . ALA A 1 93 ? -7.318 4.204 22.256 1.00 64.88 93 ALA A N 1
ATOM 784 C CA . ALA A 1 93 ? -7.773 5.471 22.834 1.00 64.88 93 ALA A CA 1
ATOM 785 C C . ALA A 1 93 ? -8.712 5.257 24.036 1.00 64.88 93 ALA A C 1
ATOM 787 O O . ALA A 1 93 ? -8.596 5.957 25.038 1.00 64.88 93 ALA A O 1
ATOM 788 N N . ASP A 1 94 ? -9.559 4.225 23.992 1.00 57.56 94 ASP A N 1
ATOM 789 C CA . ASP A 1 94 ? -10.484 3.890 25.081 1.00 57.56 94 ASP A CA 1
ATOM 790 C C . ASP A 1 94 ? -9.804 3.313 26.340 1.00 57.56 94 ASP A C 1
ATOM 792 O O . ASP A 1 94 ? 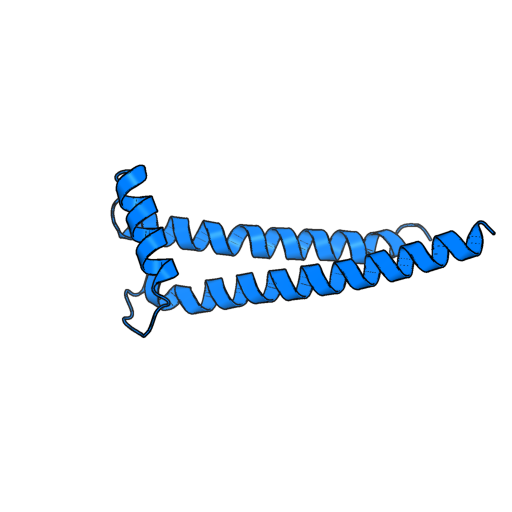-10.414 3.330 27.409 1.00 57.56 94 ASP A O 1
ATOM 796 N N . LYS A 1 95 ? -8.565 2.799 26.242 1.00 57.12 95 LYS A N 1
ATOM 797 C CA . LYS A 1 95 ? -7.816 2.238 27.387 1.00 57.12 95 LYS A CA 1
ATOM 798 C C . LYS A 1 95 ? -7.008 3.282 28.159 1.00 57.12 95 LYS A C 1
ATOM 800 O O . LYS A 1 95 ? -6.593 3.007 29.275 1.00 57.12 95 LYS A O 1
ATOM 805 N N . LYS A 1 96 ? -6.755 4.457 27.572 1.00 53.31 96 LYS A N 1
ATOM 806 C CA . LYS A 1 96 ? -5.930 5.513 28.187 1.00 53.31 96 LYS A CA 1
ATOM 807 C C . LYS A 1 96 ? -6.699 6.437 29.141 1.00 53.31 96 LYS A C 1
ATOM 809 O O . LYS A 1 96 ? -6.074 7.253 29.803 1.00 53.31 96 LYS A O 1
ATOM 814 N N . GLU A 1 97 ? -8.025 6.323 29.196 1.00 50.84 97 GLU A N 1
ATOM 815 C CA . GLU A 1 97 ? -8.914 7.147 30.032 1.00 50.84 97 GLU A CA 1
ATOM 816 C C . GLU A 1 97 ? -9.299 6.492 31.383 1.00 50.84 97 GLU A C 1
ATOM 818 O O . GLU A 1 97 ? -10.204 6.996 32.049 1.00 50.84 97 GLU A O 1
ATOM 823 N N . SER A 1 98 ? -8.658 5.381 31.790 1.00 41.00 98 SER A N 1
ATOM 824 C CA . SER A 1 98 ? -8.841 4.761 33.121 1.00 41.00 98 SER A CA 1
ATOM 825 C C . SER A 1 98 ? -7.630 4.935 34.023 1.00 41.00 98 SER A C 1
ATOM 827 O O . SER A 1 98 ? -6.533 4.553 33.552 1.00 41.00 98 SER A O 1
#

Sequence (98 aa):
MLAANKSKKKQYLFIVSIFLFLLALVFLFYSLYLLPYLLLNFTYDVPEFIVLLLEKIQAYYDYPVNKSKILLWILLFIPGVLISYVSYYFSNADKKES

Secondary structure (DSSP, 8-state):
-HHHHHHHHHHHHHHHHHHHHHHHHHHHHHHHHTHHHHHH---S---HHHHHHHHHHHHHHT--HHHHHHHHHHHHHHHHHHHHHHHHHHHHHTTTT-

pLDDT: mean 82.94, std 10.28, range [41.0, 91.81]

Radius of gyration: 18.99 Å; chains: 1; bounding box: 42×26×52 Å